Protein AF-U2KYR4-F1 (afdb_monomer)

Sequence (84 aa):
MVESIPYIIDMEGVTFISRSFADELYNLTQDYNNVHFLHKEENVQKMMDIVWKGRKKKRTRNTESVIMKNFTSIDEFSKFLQTI

pLDDT: mean 89.0, std 11.55, range [45.81, 98.25]

Mean predicted aligned error: 10.29 Å

Solvent-accessible surface area (backbone atoms only — not comparable to full-atom values): 5378 Å² total; per-residue (Å²): 132,85,81,77,81,69,47,77,44,77,29,70,91,44,67,70,66,54,73,69,57,35,50,52,55,49,50,49,54,70,78,35,88,56,64,45,79,41,65,63,32,71,59,31,48,50,47,40,48,56,42,53,57,55,65,73,47,79,86,76,76,77,84,64,88,75,82,82,80,88,64,95,47,71,66,57,45,52,57,51,62,75,75,112

Structure (mmCIF, N/CA/C/O backbone):
data_AF-U2KYR4-F1
#
_entry.id   AF-U2KYR4-F1
#
loop_
_atom_site.group_PDB
_atom_site.id
_atom_site.type_symbol
_atom_site.label_atom_id
_atom_site.label_alt_id
_atom_site.label_comp_id
_atom_site.label_asym_id
_atom_site.label_entity_id
_atom_site.label_seq_id
_atom_site.pdbx_PDB_ins_code
_atom_site.Cartn_x
_atom_site.Cartn_y
_atom_site.Cartn_z
_atom_site.occupancy
_atom_site.B_iso_or_equiv
_atom_site.auth_seq_id
_atom_site.auth_comp_id
_atom_site.auth_asym_id
_atom_site.auth_atom_id
_atom_site.pdbx_PDB_model_num
ATOM 1 N N . MET A 1 1 ? 31.707 10.180 -11.488 1.00 45.81 1 MET A N 1
ATOM 2 C CA . MET A 1 1 ? 30.438 9.906 -10.783 1.00 45.81 1 MET A CA 1
ATOM 3 C C . MET A 1 1 ? 29.744 8.822 -11.581 1.00 45.81 1 MET A C 1
ATOM 5 O O . MET A 1 1 ? 29.535 9.042 -12.763 1.00 45.81 1 MET A O 1
ATOM 9 N N . VAL A 1 2 ? 29.530 7.635 -11.013 1.00 58.78 2 VAL A N 1
ATOM 10 C CA . VAL A 1 2 ? 28.782 6.573 -11.704 1.00 58.78 2 VAL A CA 1
ATOM 11 C C . VAL A 1 2 ? 27.307 6.912 -11.525 1.00 58.78 2 VAL A C 1
ATOM 13 O O . VAL A 1 2 ? 26.836 6.960 -10.391 1.00 58.78 2 VAL A O 1
ATOM 16 N N . GLU A 1 3 ? 26.612 7.234 -12.613 1.00 63.19 3 GLU A N 1
ATOM 17 C CA . GLU A 1 3 ? 25.158 7.398 -12.584 1.00 63.19 3 GLU A CA 1
ATOM 18 C C . GLU A 1 3 ? 24.534 6.066 -12.152 1.00 63.19 3 GLU A C 1
ATOM 20 O O . GLU A 1 3 ? 24.822 5.016 -12.729 1.00 63.19 3 GLU A O 1
ATOM 25 N N . SER A 1 4 ? 23.737 6.083 -11.081 1.00 71.44 4 SER A N 1
ATOM 26 C CA . SER A 1 4 ? 23.034 4.886 -10.632 1.00 71.44 4 SER A CA 1
ATOM 27 C C . SER A 1 4 ? 21.920 4.567 -11.624 1.00 71.44 4 SER A C 1
ATOM 29 O O . SER A 1 4 ? 21.064 5.403 -11.911 1.00 71.44 4 SER A O 1
ATOM 31 N N . ILE A 1 5 ? 21.929 3.348 -12.159 1.00 77.44 5 ILE A N 1
ATOM 32 C CA . ILE A 1 5 ? 20.890 2.884 -13.080 1.00 77.44 5 ILE A CA 1
ATOM 33 C C . ILE A 1 5 ? 19.554 2.861 -12.312 1.00 77.44 5 ILE A C 1
ATOM 35 O O . ILE A 1 5 ? 19.501 2.265 -11.232 1.00 77.44 5 ILE A O 1
ATOM 39 N N . PRO A 1 6 ? 18.493 3.522 -12.809 1.00 83.00 6 PRO A N 1
ATOM 40 C CA . PRO A 1 6 ? 17.189 3.501 -12.157 1.00 83.00 6 PRO A CA 1
ATOM 41 C C . PRO A 1 6 ? 16.567 2.108 -12.220 1.00 83.00 6 PRO A C 1
ATOM 43 O O . PRO A 1 6 ? 16.552 1.469 -13.272 1.00 83.00 6 PRO A O 1
ATOM 46 N N . TYR A 1 7 ? 16.005 1.660 -11.099 1.00 90.12 7 TYR A N 1
ATOM 47 C CA . TYR A 1 7 ? 15.189 0.453 -11.056 1.00 90.12 7 TYR A CA 1
ATOM 48 C C . TYR A 1 7 ? 13.770 0.814 -11.477 1.00 90.12 7 TYR A C 1
ATOM 50 O O . TYR A 1 7 ? 13.083 1.570 -10.789 1.00 90.12 7 TYR A O 1
ATOM 58 N N . ILE A 1 8 ? 13.345 0.295 -12.626 1.00 94.44 8 ILE A N 1
ATOM 59 C CA . ILE A 1 8 ? 12.035 0.582 -13.207 1.00 94.44 8 ILE A CA 1
ATOM 60 C C . ILE A 1 8 ? 11.108 -0.604 -12.960 1.00 94.44 8 ILE A C 1
ATOM 62 O O . ILE A 1 8 ? 11.403 -1.725 -13.366 1.00 94.44 8 ILE A O 1
ATOM 66 N N . ILE A 1 9 ? 9.977 -0.336 -12.314 1.00 95.44 9 ILE A N 1
ATOM 67 C CA . ILE A 1 9 ? 8.879 -1.285 -12.146 1.00 95.44 9 ILE A CA 1
ATOM 68 C C . ILE A 1 9 ? 7.750 -0.841 -13.072 1.00 95.44 9 ILE A C 1
ATOM 70 O O . ILE A 1 9 ? 7.098 0.179 -12.831 1.00 95.44 9 ILE A O 1
ATOM 74 N N . ASP A 1 10 ? 7.548 -1.593 -14.148 1.00 96.88 10 ASP A N 1
ATOM 75 C CA . ASP A 1 10 ? 6.437 -1.377 -15.067 1.00 96.88 10 ASP A CA 1
ATOM 76 C C . ASP A 1 10 ? 5.160 -2.025 -14.516 1.00 96.88 10 ASP A C 1
ATOM 78 O O . ASP A 1 10 ? 5.170 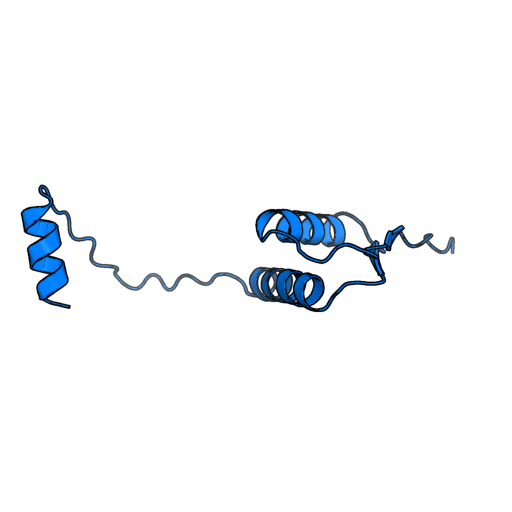-3.192 -14.124 1.00 96.88 10 ASP A O 1
ATOM 82 N N . MET A 1 11 ? 4.082 -1.245 -14.443 1.00 97.00 11 MET A N 1
ATOM 83 C CA . MET A 1 11 ? 2.785 -1.661 -13.909 1.00 97.00 11 MET A CA 1
ATOM 84 C C . MET A 1 11 ? 1.728 -1.819 -15.010 1.00 97.00 11 MET A C 1
ATOM 86 O O . MET A 1 11 ? 0.539 -1.900 -14.696 1.00 97.00 11 MET A O 1
ATOM 90 N N . GLU A 1 12 ? 2.135 -1.863 -16.282 1.00 97.81 12 GLU A N 1
ATOM 91 C CA . GLU A 1 12 ? 1.222 -2.101 -17.399 1.00 97.81 12 GLU A CA 1
ATOM 92 C C . GLU A 1 12 ? 0.367 -3.363 -17.165 1.00 97.81 12 GLU A C 1
ATOM 94 O O . GLU A 1 12 ? 0.860 -4.431 -16.796 1.00 97.81 12 GLU A O 1
ATOM 99 N N . GLY A 1 13 ? -0.953 -3.227 -17.325 1.00 97.44 13 GLY A N 1
ATOM 100 C CA . GLY A 1 13 ? -1.922 -4.303 -17.087 1.00 97.44 13 GLY A CA 1
ATOM 101 C C . GLY A 1 13 ? -2.277 -4.551 -15.614 1.00 97.44 13 GLY A C 1
ATOM 102 O O . GLY A 1 13 ? -3.216 -5.300 -15.332 1.00 97.44 13 GLY A O 1
ATOM 103 N N . VAL A 1 14 ? -1.600 -3.903 -14.659 1.00 97.44 14 VAL A N 1
ATOM 104 C CA . VAL A 1 14 ? -1.964 -3.962 -13.237 1.00 97.44 14 VAL A CA 1
ATOM 105 C C . VAL A 1 14 ? -3.071 -2.949 -12.960 1.00 97.44 14 VAL A C 1
ATOM 107 O O . VAL A 1 14 ? -2.846 -1.746 -12.878 1.00 97.44 14 VAL A O 1
ATOM 110 N N . THR A 1 15 ? -4.290 -3.443 -12.762 1.00 97.25 15 THR A N 1
ATOM 111 C CA . THR A 1 15 ? -5.479 -2.599 -12.541 1.00 97.25 15 THR A CA 1
ATOM 112 C C . THR A 1 15 ? -5.796 -2.362 -11.063 1.00 97.25 15 THR A C 1
ATOM 114 O O . THR A 1 15 ? -6.575 -1.467 -10.724 1.00 97.25 15 THR A O 1
ATOM 117 N N . PHE A 1 16 ? -5.196 -3.147 -10.163 1.00 97.56 16 PHE A N 1
ATOM 118 C CA . PHE A 1 16 ? -5.459 -3.105 -8.727 1.00 97.56 16 PHE A CA 1
ATOM 119 C C . PHE A 1 16 ? -4.253 -3.578 -7.910 1.00 97.56 16 PHE A C 1
ATOM 121 O O . PHE A 1 16 ? -3.592 -4.550 -8.266 1.00 97.56 16 PHE A O 1
ATOM 128 N N . ILE A 1 17 ? -4.032 -2.935 -6.760 1.00 98.19 17 ILE A N 1
ATOM 129 C CA . ILE A 1 17 ? -3.138 -3.420 -5.707 1.00 98.19 17 ILE A CA 1
ATOM 130 C C . ILE A 1 17 ? -3.820 -3.303 -4.344 1.00 98.19 17 ILE A C 1
ATOM 132 O O . ILE A 1 17 ? -4.591 -2.375 -4.087 1.00 98.19 17 ILE A O 1
ATOM 136 N N . SER A 1 18 ? -3.512 -4.236 -3.446 1.00 98.25 18 SER A N 1
ATOM 137 C CA . SER A 1 18 ? -3.983 -4.165 -2.067 1.00 98.25 18 SER A CA 1
ATOM 138 C C . SER A 1 18 ? -3.229 -3.092 -1.276 1.00 98.25 18 SER A C 1
ATOM 140 O O . SER A 1 18 ? -2.125 -2.669 -1.632 1.00 98.25 18 SER A O 1
ATOM 142 N N . ARG A 1 19 ? -3.806 -2.692 -0.139 1.00 96.62 19 ARG A N 1
ATOM 143 C CA . ARG A 1 19 ? -3.145 -1.785 0.803 1.00 96.62 19 ARG A CA 1
ATOM 144 C C . ARG A 1 19 ? -1.805 -2.341 1.299 1.00 96.62 19 ARG A C 1
ATOM 146 O O . ARG A 1 19 ? -0.838 -1.592 1.343 1.00 96.62 19 ARG A O 1
ATOM 153 N N . SER A 1 20 ? -1.754 -3.629 1.650 1.00 97.50 20 SER A N 1
ATOM 154 C CA . SER A 1 20 ? -0.528 -4.271 2.140 1.00 97.50 20 SER A CA 1
ATOM 155 C C . SER A 1 20 ? 0.560 -4.319 1.071 1.00 97.50 20 SER A C 1
ATOM 157 O O . SER A 1 20 ? 1.708 -4.026 1.373 1.00 97.50 20 SER A O 1
ATOM 159 N N . PHE A 1 21 ? 0.207 -4.601 -0.187 1.00 97.81 21 PHE A N 1
ATOM 160 C CA . PHE A 1 21 ? 1.177 -4.587 -1.281 1.00 97.81 21 PHE A CA 1
ATOM 161 C C . PHE A 1 21 ? 1.746 -3.186 -1.513 1.00 97.81 21 PHE A C 1
ATOM 163 O O . PHE A 1 21 ? 2.952 -3.011 -1.657 1.00 97.81 21 PHE A O 1
ATOM 170 N N . ALA A 1 22 ? 0.889 -2.165 -1.479 1.00 97.50 22 ALA A N 1
ATOM 171 C CA . ALA A 1 22 ? 1.336 -0.783 -1.571 1.00 97.50 22 ALA A CA 1
ATOM 172 C C . ALA A 1 22 ? 2.253 -0.381 -0.398 1.00 97.50 22 ALA A C 1
ATOM 174 O O . ALA A 1 22 ? 3.189 0.385 -0.600 1.00 97.50 22 ALA A O 1
ATOM 175 N N . ASP A 1 23 ? 2.028 -0.899 0.815 1.00 96.50 23 ASP A N 1
ATOM 176 C CA . ASP A 1 23 ? 2.950 -0.701 1.940 1.00 96.50 23 ASP A CA 1
ATOM 177 C C . ASP A 1 23 ? 4.343 -1.315 1.661 1.00 96.50 23 ASP A C 1
ATOM 179 O O . ASP A 1 23 ? 5.343 -0.680 1.987 1.00 96.50 23 ASP A O 1
ATOM 183 N N . GLU A 1 24 ? 4.443 -2.462 0.980 1.00 96.56 24 GLU A N 1
ATOM 184 C CA . GLU A 1 24 ? 5.747 -3.020 0.574 1.00 96.56 24 GLU A CA 1
ATOM 185 C C . GLU A 1 24 ? 6.433 -2.201 -0.522 1.00 96.56 24 GLU A C 1
ATOM 187 O O . GLU A 1 24 ? 7.634 -1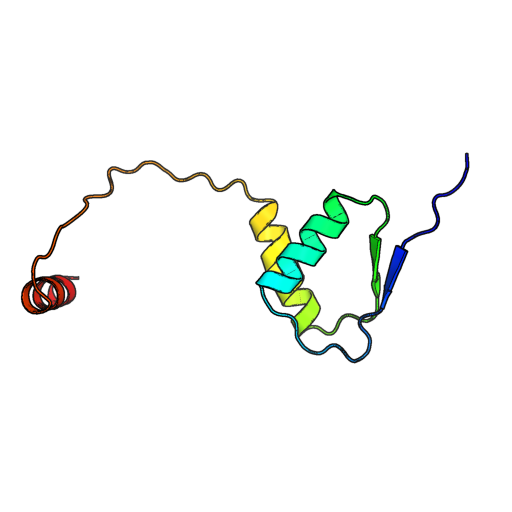.945 -0.445 1.00 96.56 24 GLU A O 1
ATOM 192 N N . LEU A 1 25 ? 5.676 -1.702 -1.506 1.00 96.00 25 LEU A N 1
ATOM 193 C CA . LEU A 1 25 ? 6.224 -0.773 -2.498 1.00 96.00 25 LEU A CA 1
ATOM 194 C C . LEU A 1 25 ? 6.753 0.504 -1.828 1.00 96.00 25 LEU A C 1
ATOM 196 O O . LEU A 1 25 ? 7.734 1.081 -2.296 1.00 96.00 25 LEU A O 1
ATOM 200 N N . TYR A 1 26 ? 6.118 0.953 -0.737 1.00 95.44 26 TYR A N 1
ATOM 201 C CA . TYR A 1 26 ? 6.597 2.102 0.031 1.00 95.44 26 TYR A CA 1
ATOM 202 C C . TYR A 1 26 ? 7.952 1.794 0.637 1.00 95.44 26 TYR A C 1
ATOM 204 O O . TYR A 1 26 ? 8.895 2.547 0.396 1.00 95.44 26 TYR A O 1
ATOM 212 N N . ASN A 1 27 ? 8.055 0.678 1.359 1.00 94.25 27 ASN A N 1
ATOM 213 C CA . ASN A 1 27 ? 9.299 0.236 1.983 1.00 94.25 27 ASN A CA 1
ATOM 214 C C . ASN A 1 27 ? 10.420 0.110 0.943 1.00 94.25 27 ASN A C 1
ATOM 216 O O . ASN A 1 27 ? 11.496 0.661 1.143 1.00 94.25 27 ASN A O 1
ATOM 220 N N . LEU A 1 28 ? 10.122 -0.459 -0.230 1.00 94.38 28 LEU A N 1
ATOM 221 C CA . LEU A 1 28 ? 11.073 -0.575 -1.335 1.00 94.38 28 LEU A CA 1
ATOM 222 C C . LEU A 1 28 ? 11.672 0.782 -1.750 1.00 94.38 28 LEU A C 1
ATOM 224 O O . LEU A 1 28 ? 12.874 0.879 -1.975 1.00 94.38 28 LEU A O 1
ATOM 228 N N . THR A 1 29 ? 10.862 1.848 -1.806 1.00 92.69 29 THR A N 1
ATOM 229 C CA . THR A 1 29 ? 11.362 3.209 -2.103 1.00 92.69 29 THR A CA 1
ATOM 230 C C . THR A 1 29 ? 12.140 3.860 -0.960 1.00 92.69 29 THR A C 1
ATOM 232 O O . THR A 1 29 ? 12.787 4.881 -1.180 1.00 92.69 29 THR A O 1
ATOM 235 N N . GLN A 1 30 ? 12.028 3.341 0.266 1.00 91.56 30 GLN A N 1
ATOM 236 C CA . GLN A 1 30 ? 12.821 3.803 1.408 1.00 91.56 30 GLN A CA 1
ATOM 237 C C . GLN A 1 30 ? 14.163 3.068 1.485 1.00 91.56 30 GLN A C 1
ATOM 239 O O . GLN A 1 30 ? 15.170 3.684 1.823 1.00 91.56 30 GLN A O 1
ATOM 244 N N . ASP A 1 31 ? 14.171 1.778 1.149 1.00 91.75 31 ASP A N 1
ATOM 245 C CA . ASP A 1 31 ? 15.348 0.913 1.253 1.00 91.75 31 ASP A CA 1
ATOM 246 C C . ASP A 1 31 ? 16.303 1.084 0.066 1.00 91.75 31 ASP A C 1
ATOM 248 O O . ASP A 1 31 ? 17.522 0.967 0.213 1.00 91.75 31 ASP A O 1
ATOM 252 N N . TYR A 1 32 ? 15.760 1.399 -1.114 1.00 88.88 32 TYR A N 1
ATOM 253 C CA . TYR A 1 32 ? 16.531 1.576 -2.337 1.00 88.88 32 TYR A CA 1
ATOM 254 C C . TYR A 1 32 ? 16.335 2.972 -2.916 1.00 88.88 32 TYR A C 1
ATOM 256 O O . TYR A 1 32 ? 15.232 3.394 -3.268 1.00 88.88 32 TYR A O 1
ATOM 264 N N . ASN A 1 33 ? 17.451 3.673 -3.101 1.00 80.94 33 ASN A N 1
ATOM 265 C CA . ASN A 1 33 ? 17.468 4.899 -3.882 1.00 80.94 33 ASN A CA 1
ATOM 266 C C . ASN A 1 33 ? 17.193 4.561 -5.359 1.00 80.94 33 ASN A C 1
ATOM 268 O O . ASN A 1 33 ? 17.740 3.592 -5.882 1.00 80.94 33 ASN A O 1
ATOM 272 N N . ASN A 1 34 ? 16.419 5.408 -6.045 1.00 88.88 34 ASN A N 1
ATOM 273 C CA . ASN A 1 34 ? 16.195 5.353 -7.499 1.00 88.88 34 ASN A CA 1
ATOM 274 C C . ASN A 1 34 ? 15.229 4.255 -8.013 1.00 88.88 34 ASN A C 1
ATOM 276 O O . ASN A 1 34 ? 15.413 3.741 -9.117 1.00 88.88 34 ASN A O 1
ATOM 280 N N . VAL A 1 35 ? 14.191 3.911 -7.239 1.00 93.06 35 VAL A N 1
ATOM 281 C CA . VAL A 1 35 ? 13.059 3.081 -7.702 1.00 93.06 35 VAL A CA 1
ATOM 282 C C . VAL A 1 35 ? 11.975 3.962 -8.329 1.00 93.06 35 VAL A C 1
ATOM 284 O O . VAL A 1 35 ? 11.492 4.899 -7.691 1.00 93.06 35 VAL A O 1
ATOM 287 N N . HIS A 1 36 ? 11.554 3.633 -9.551 1.00 93.94 36 HIS A N 1
ATOM 288 C CA . HIS A 1 36 ? 10.512 4.344 -10.296 1.00 93.94 36 HIS A CA 1
ATOM 289 C C . HIS A 1 36 ? 9.427 3.389 -10.773 1.00 93.94 36 HIS A C 1
ATOM 291 O O . HIS A 1 36 ? 9.696 2.243 -11.121 1.00 93.94 36 HIS A O 1
ATOM 297 N N . PHE A 1 37 ? 8.197 3.889 -10.838 1.00 95.81 37 PHE A N 1
ATOM 298 C CA . PHE A 1 37 ? 7.043 3.111 -11.279 1.00 95.81 37 PHE A CA 1
ATOM 299 C C . PHE A 1 37 ? 6.469 3.703 -12.565 1.00 95.81 37 PHE A C 1
ATOM 301 O O . PHE A 1 37 ? 6.107 4.884 -12.561 1.00 95.81 37 PHE A O 1
ATOM 308 N N . LEU A 1 38 ? 6.313 2.903 -13.619 1.00 97.00 38 LEU A N 1
ATOM 309 C CA . LEU A 1 38 ? 5.730 3.311 -14.907 1.00 97.00 38 LEU A CA 1
ATOM 310 C C . LEU A 1 38 ? 4.344 2.689 -15.127 1.00 97.00 38 LEU A C 1
ATOM 312 O O . LEU A 1 38 ? 3.944 1.809 -14.373 1.00 97.00 38 LEU A O 1
ATOM 316 N N . HIS A 1 39 ? 3.594 3.228 -16.095 1.00 97.88 39 HIS A N 1
ATOM 317 C CA . HIS A 1 39 ? 2.286 2.735 -16.569 1.00 97.88 39 HIS A CA 1
ATOM 318 C C . HIS A 1 39 ? 1.294 2.305 -15.474 1.00 97.88 39 HIS A C 1
ATOM 320 O O . HIS A 1 39 ? 0.587 1.311 -15.593 1.00 97.88 39 HIS A O 1
ATOM 326 N N . LYS A 1 40 ? 1.226 3.075 -14.382 1.00 97.12 40 LYS A N 1
ATOM 327 C CA . LYS A 1 40 ? 0.271 2.821 -13.300 1.00 97.12 40 LYS A CA 1
ATOM 328 C C . LYS A 1 40 ? -1.121 3.262 -13.720 1.00 97.12 40 LYS A C 1
ATOM 330 O O . LYS A 1 40 ? -1.335 4.446 -13.975 1.00 97.12 40 LYS A O 1
ATOM 335 N N . GLU A 1 41 ? -2.061 2.332 -13.666 1.00 97.38 41 GLU A N 1
ATOM 336 C CA . GLU A 1 41 ? -3.482 2.646 -13.744 1.00 97.38 41 GLU A CA 1
ATOM 337 C C . GLU A 1 41 ? -3.930 3.545 -12.582 1.00 97.38 41 GLU A C 1
ATOM 339 O O . GLU A 1 41 ? -3.349 3.542 -11.489 1.00 97.38 41 GLU A O 1
ATOM 344 N N . GLU A 1 42 ? -5.009 4.301 -12.795 1.00 97.31 42 GLU A N 1
ATOM 345 C CA . GLU A 1 42 ? -5.488 5.314 -11.844 1.00 97.31 42 GLU A CA 1
ATOM 346 C C . GLU A 1 42 ? -5.743 4.728 -10.442 1.00 97.31 42 GLU A C 1
ATOM 348 O O . GLU A 1 42 ? -5.375 5.322 -9.426 1.00 97.31 42 GLU A O 1
ATOM 353 N N . ASN A 1 43 ? -6.336 3.533 -10.369 1.00 96.38 43 ASN A N 1
ATOM 354 C CA . ASN A 1 43 ? -6.638 2.863 -9.100 1.00 96.38 43 ASN A CA 1
ATOM 355 C C . ASN A 1 43 ? -5.372 2.446 -8.339 1.00 96.38 43 ASN A C 1
ATOM 357 O O . ASN A 1 43 ? -5.323 2.557 -7.110 1.00 96.38 43 ASN A O 1
ATOM 361 N N . VAL A 1 44 ? -4.337 2.013 -9.060 1.00 98.19 44 VAL A N 1
ATOM 362 C CA . VAL A 1 44 ? -3.032 1.669 -8.486 1.00 98.19 44 VAL A CA 1
ATOM 363 C C . VAL A 1 44 ? -2.365 2.926 -7.936 1.00 98.19 44 VAL A C 1
ATOM 365 O O . VAL A 1 44 ? -1.962 2.944 -6.772 1.00 98.19 44 VAL A O 1
ATOM 368 N N . GLN A 1 45 ? -2.336 4.007 -8.723 1.00 97.88 45 GLN A N 1
ATOM 369 C CA . GLN A 1 45 ? -1.802 5.299 -8.286 1.00 97.88 45 GLN A CA 1
ATOM 370 C C . GLN A 1 45 ? -2.522 5.811 -7.030 1.00 97.88 45 GLN A C 1
ATOM 372 O O . GLN A 1 45 ? -1.867 6.194 -6.060 1.00 97.88 45 GLN A O 1
ATOM 377 N N . LYS A 1 46 ? -3.861 5.754 -6.999 1.00 98.00 46 LYS A N 1
ATOM 378 C CA . LYS A 1 46 ? -4.660 6.157 -5.830 1.00 98.00 46 LYS A CA 1
ATOM 379 C C . LYS A 1 46 ? -4.272 5.376 -4.576 1.00 98.00 46 LYS A C 1
ATOM 381 O O . LYS A 1 46 ? -4.073 5.984 -3.524 1.00 98.00 46 LYS A O 1
ATOM 386 N N . MET A 1 47 ? -4.152 4.050 -4.661 1.00 98.06 47 MET A N 1
ATOM 387 C CA . MET A 1 47 ? -3.780 3.234 -3.501 1.00 98.06 47 MET A CA 1
ATOM 388 C C . MET A 1 47 ? -2.375 3.582 -2.995 1.00 98.06 47 MET A C 1
ATOM 390 O O . MET A 1 47 ? -2.192 3.784 -1.791 1.00 98.06 47 MET A O 1
ATOM 394 N N . MET A 1 48 ? -1.402 3.724 -3.903 1.00 97.75 48 MET A N 1
ATOM 395 C CA . MET A 1 48 ? -0.047 4.162 -3.550 1.00 97.75 48 MET A CA 1
ATOM 396 C C . MET A 1 48 ? -0.066 5.533 -2.866 1.00 97.75 48 MET A C 1
ATOM 398 O O . MET A 1 48 ? 0.526 5.702 -1.803 1.00 97.75 48 MET A O 1
ATOM 402 N N . ASP A 1 49 ? -0.821 6.500 -3.384 1.00 97.00 49 ASP A N 1
ATOM 403 C CA . ASP A 1 49 ? -0.912 7.833 -2.782 1.00 97.00 49 ASP A CA 1
ATOM 404 C C . ASP A 1 49 ? -1.484 7.804 -1.361 1.00 97.00 49 ASP A C 1
ATOM 406 O O . ASP A 1 49 ? -0.968 8.492 -0.474 1.00 97.00 49 ASP A O 1
ATOM 410 N N . ILE A 1 50 ? -2.529 7.005 -1.117 1.00 95.88 50 ILE A N 1
ATOM 411 C CA . ILE A 1 50 ? -3.114 6.823 0.223 1.00 95.88 50 ILE A CA 1
ATOM 412 C C . ILE A 1 50 ? -2.052 6.279 1.187 1.00 95.88 50 ILE A C 1
ATOM 414 O O . ILE A 1 50 ? -1.971 6.696 2.348 1.00 95.88 50 ILE A O 1
ATOM 418 N N . VAL A 1 51 ? -1.221 5.349 0.721 1.00 96.00 51 VAL A N 1
ATOM 419 C CA . VAL A 1 51 ? -0.136 4.772 1.515 1.00 96.00 51 VAL A CA 1
ATOM 420 C C . VAL A 1 51 ? 0.951 5.796 1.804 1.00 96.00 51 VAL A C 1
ATOM 422 O O . VAL A 1 51 ? 1.235 6.043 2.977 1.00 96.00 51 VAL A O 1
ATOM 425 N N . TRP A 1 52 ? 1.491 6.454 0.780 1.00 95.06 52 TRP A N 1
ATOM 426 C CA . TRP A 1 52 ? 2.612 7.387 0.912 1.00 95.06 52 TRP A CA 1
ATOM 427 C C . TRP A 1 52 ? 2.229 8.575 1.786 1.00 95.06 52 TRP A C 1
ATOM 429 O O . TRP A 1 52 ? 2.968 8.939 2.701 1.00 95.06 52 TRP A O 1
ATOM 439 N N . LYS A 1 53 ? 1.049 9.164 1.554 1.00 94.12 53 LYS A N 1
ATOM 440 C CA . LYS A 1 53 ? 0.539 10.271 2.378 1.00 94.12 53 LYS A CA 1
ATOM 441 C C . LYS A 1 53 ? 0.342 9.825 3.826 1.00 94.12 53 LYS A C 1
ATOM 443 O O . LYS A 1 53 ? 0.720 10.549 4.746 1.00 94.12 53 LYS A O 1
ATOM 448 N N . GLY A 1 54 ? -0.192 8.620 4.031 1.00 91.88 54 GLY A N 1
ATOM 449 C CA . GLY A 1 54 ? -0.377 8.042 5.360 1.00 91.88 54 GLY A CA 1
ATOM 450 C C . GLY A 1 54 ? 0.936 7.797 6.108 1.00 91.88 54 GLY A C 1
ATOM 451 O O . GLY A 1 54 ? 0.987 8.014 7.314 1.00 91.88 54 GLY A O 1
ATOM 452 N N . ARG A 1 55 ? 1.999 7.384 5.406 1.00 89.50 55 ARG A N 1
ATOM 453 C CA . ARG A 1 55 ? 3.326 7.115 5.987 1.00 89.50 55 ARG A CA 1
ATOM 454 C C . ARG A 1 55 ? 4.123 8.390 6.274 1.00 89.50 55 ARG A C 1
ATOM 456 O O . ARG A 1 55 ? 4.804 8.454 7.292 1.00 89.50 55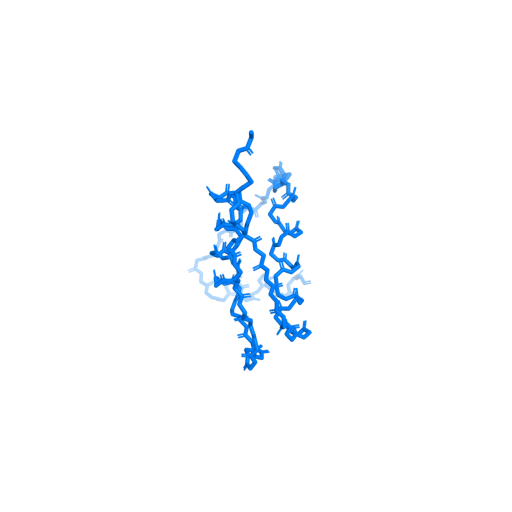 ARG A O 1
ATOM 463 N N . LYS A 1 56 ? 3.980 9.429 5.442 1.00 85.56 56 LYS A N 1
ATOM 464 C CA . LYS A 1 56 ? 4.597 10.752 5.664 1.00 85.56 56 LYS A CA 1
ATOM 465 C C . LYS A 1 56 ? 4.025 11.483 6.881 1.00 85.56 56 LYS A C 1
ATOM 467 O O . LYS A 1 56 ? 4.709 12.302 7.491 1.00 85.56 56 LYS A O 1
ATOM 472 N N . LYS A 1 57 ? 2.773 11.205 7.254 1.00 83.94 57 LYS A N 1
ATOM 473 C CA . LYS A 1 57 ? 2.149 11.794 8.440 1.00 83.94 57 LYS A CA 1
ATOM 474 C C . LYS A 1 57 ? 2.515 10.971 9.676 1.00 83.94 57 LYS A C 1
ATOM 476 O O . LYS A 1 57 ? 2.004 9.869 9.867 1.00 83.94 57 LYS A O 1
ATOM 481 N N . LYS A 1 58 ? 3.364 11.520 10.555 1.00 70.38 58 LYS A N 1
ATO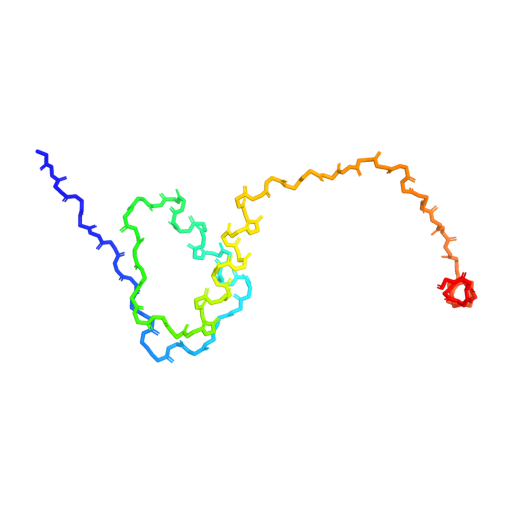M 482 C CA . LYS A 1 58 ? 3.627 10.923 11.875 1.00 70.38 58 LYS A CA 1
ATOM 483 C C . LYS A 1 58 ? 2.287 10.719 12.586 1.00 70.38 58 LYS A C 1
ATOM 485 O O . LYS A 1 58 ? 1.543 11.677 12.789 1.00 70.38 58 LYS A O 1
ATOM 490 N N . ARG A 1 59 ? 1.964 9.472 12.946 1.00 66.94 59 ARG A N 1
ATOM 491 C CA . ARG A 1 59 ? 0.774 9.154 13.745 1.00 66.94 59 ARG A CA 1
ATOM 492 C C . ARG A 1 59 ? 0.960 9.732 15.147 1.00 66.94 59 ARG A C 1
ATOM 494 O O . ARG A 1 59 ? 1.527 9.089 16.022 1.00 66.94 59 ARG A O 1
ATOM 501 N N . THR A 1 60 ? 0.513 10.962 15.352 1.00 72.50 60 THR A N 1
ATOM 502 C CA . THR A 1 60 ? 0.382 11.561 16.679 1.00 72.50 60 THR A CA 1
ATOM 503 C C . THR A 1 60 ? -0.937 11.087 17.267 1.00 72.50 60 THR A C 1
ATOM 505 O O . THR A 1 60 ? -2.006 11.569 16.895 1.00 72.50 60 THR A O 1
ATOM 508 N N . ARG A 1 61 ? -0.874 10.081 18.142 1.00 64.62 61 ARG A N 1
ATOM 509 C CA . ARG A 1 61 ? -2.027 9.691 18.949 1.00 64.62 61 ARG A CA 1
ATOM 510 C C . ARG A 1 61 ? -2.111 10.698 20.087 1.00 64.62 61 ARG A C 1
ATOM 512 O O . ARG A 1 61 ? -1.276 10.651 20.985 1.00 64.62 61 ARG A O 1
ATOM 519 N N . ASN A 1 62 ? -3.075 11.612 20.032 1.00 69.62 62 ASN A N 1
ATOM 520 C CA . ASN A 1 62 ? -3.414 12.389 21.216 1.00 69.62 62 ASN A CA 1
ATOM 521 C C . ASN A 1 62 ? -3.856 11.374 22.270 1.00 69.62 62 ASN A C 1
ATOM 523 O O . ASN A 1 62 ? -4.813 10.628 22.059 1.00 69.62 62 ASN A O 1
ATOM 527 N N . THR A 1 63 ? -3.115 11.277 23.368 1.00 65.19 63 THR A N 1
ATOM 528 C CA . THR A 1 63 ? -3.543 10.551 24.563 1.00 65.19 63 THR A CA 1
ATOM 529 C C . THR A 1 63 ? -4.615 11.383 25.255 1.00 65.19 63 THR A C 1
ATOM 531 O O . THR A 1 63 ? -4.421 11.883 26.358 1.00 65.19 63 THR A O 1
ATOM 534 N N . GLU A 1 64 ? -5.736 11.596 24.573 1.00 65.12 64 GLU A N 1
ATOM 535 C CA . GLU A 1 64 ? -6.972 11.924 25.262 1.00 65.12 64 GLU A CA 1
ATOM 536 C C . GLU A 1 64 ? -7.293 10.735 26.170 1.00 65.12 64 GLU A C 1
ATOM 538 O O . GLU A 1 64 ? -6.987 9.585 25.831 1.00 65.12 64 GLU A O 1
ATOM 543 N N . SER A 1 65 ? -7.827 11.003 27.358 1.00 65.38 65 SER A N 1
ATOM 544 C CA . SER A 1 65 ? -8.252 9.975 28.302 1.00 65.38 65 SER A CA 1
ATOM 545 C C . SER A 1 65 ? -9.388 9.160 27.682 1.00 65.38 65 SER A C 1
ATOM 547 O O . SER A 1 65 ? -10.570 9.431 27.874 1.00 65.38 65 SER A O 1
ATOM 549 N N . VAL A 1 66 ? -9.029 8.151 26.889 1.00 69.06 66 VAL A N 1
ATOM 550 C CA . VAL A 1 66 ? -9.990 7.221 26.308 1.00 69.06 66 VAL A CA 1
ATOM 551 C C . VAL A 1 66 ? -10.587 6.418 27.456 1.00 69.06 66 VAL A C 1
ATOM 553 O O . VAL A 1 66 ? -9.901 5.620 28.096 1.00 69.06 66 VAL A O 1
ATOM 556 N N . ILE A 1 67 ? -11.871 6.638 27.724 1.00 77.44 67 ILE A N 1
ATOM 557 C CA . ILE A 1 67 ? -12.620 5.863 28.710 1.00 77.44 67 ILE A CA 1
ATOM 558 C C . ILE A 1 67 ? -12.827 4.466 28.124 1.00 77.44 67 ILE A C 1
ATOM 560 O O . ILE A 1 67 ? -13.669 4.266 27.249 1.00 77.44 67 ILE A O 1
ATOM 564 N N . MET A 1 68 ? -12.047 3.492 28.592 1.00 80.44 68 MET A N 1
ATOM 565 C CA . MET A 1 68 ? -12.314 2.087 28.295 1.00 80.44 68 MET A CA 1
ATOM 566 C C . MET A 1 68 ? -13.530 1.636 29.106 1.00 80.44 68 MET A C 1
ATOM 568 O O . MET A 1 68 ? -13.500 1.643 30.335 1.00 80.44 68 MET A O 1
ATOM 572 N N . LYS A 1 69 ? -14.607 1.253 28.414 1.00 86.25 69 LYS A N 1
ATOM 573 C CA . LYS A 1 69 ? -15.766 0.593 29.022 1.00 86.25 69 LYS A CA 1
ATOM 574 C C . LYS A 1 69 ? -15.649 -0.910 28.801 1.00 86.25 69 LYS A C 1
ATOM 576 O O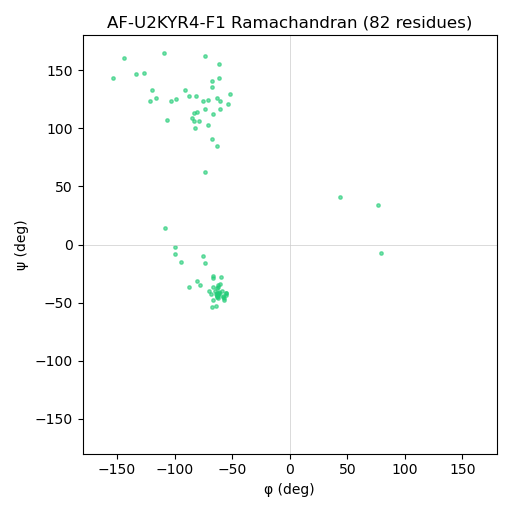 . LYS A 1 69 ? -15.524 -1.352 27.662 1.00 86.25 69 LYS A O 1
ATOM 581 N N . ASN A 1 70 ? -15.703 -1.674 29.887 1.00 87.88 70 ASN A N 1
ATOM 582 C CA . ASN A 1 70 ? -15.768 -3.129 29.829 1.00 87.88 70 ASN A CA 1
ATOM 583 C C . ASN A 1 70 ? -17.232 -3.570 29.808 1.00 87.88 70 ASN A C 1
ATOM 585 O O . ASN A 1 70 ? -18.023 -3.110 30.628 1.00 87.88 70 ASN A O 1
ATOM 589 N N . PHE A 1 71 ? -17.560 -4.479 28.895 1.00 93.75 71 PHE A N 1
ATOM 590 C CA . PHE A 1 71 ? -18.857 -5.143 28.816 1.00 93.75 71 PHE A CA 1
ATOM 591 C C . PHE A 1 71 ? -18.625 -6.639 28.978 1.00 93.75 71 PHE A C 1
ATOM 593 O O . PHE A 1 71 ? -17.714 -7.196 28.365 1.00 93.75 71 PHE A O 1
ATOM 600 N N . THR A 1 72 ? -19.421 -7.280 29.823 1.00 92.25 72 THR A N 1
ATOM 601 C CA . THR A 1 72 ? -19.274 -8.705 30.153 1.00 92.25 72 THR A CA 1
ATOM 602 C C . THR A 1 72 ? -20.245 -9.590 29.375 1.00 92.25 72 THR A C 1
ATOM 604 O O . THR A 1 72 ? -20.115 -10.812 29.385 1.00 92.25 72 THR A O 1
ATOM 607 N N . SER A 1 73 ? -21.186 -8.980 28.649 1.00 94.69 73 SER A N 1
ATOM 608 C CA . SER A 1 73 ? -22.137 -9.663 27.774 1.00 94.69 73 SER A CA 1
ATOM 609 C C . SER A 1 73 ? -22.442 -8.858 26.509 1.00 94.69 73 SER A C 1
ATOM 611 O O . SER A 1 73 ? -22.256 -7.638 26.452 1.00 94.69 73 SER A O 1
ATOM 613 N N . ILE A 1 74 ? -22.958 -9.549 25.488 1.00 93.81 74 ILE A N 1
ATOM 614 C CA . ILE A 1 74 ? -23.406 -8.908 24.249 1.00 93.81 74 ILE A CA 1
ATOM 615 C C . ILE A 1 74 ? -24.624 -8.003 24.470 1.00 93.81 74 ILE A C 1
ATOM 617 O O . ILE A 1 74 ? -24.761 -6.991 23.785 1.00 93.81 74 ILE A O 1
ATOM 621 N N . ASP A 1 75 ? -25.468 -8.312 25.456 1.00 95.81 75 ASP A N 1
ATOM 622 C CA . ASP A 1 75 ? -26.627 -7.491 25.815 1.00 95.81 75 ASP A CA 1
ATOM 623 C C . ASP A 1 75 ? -26.202 -6.150 26.419 1.00 95.81 75 ASP A C 1
ATOM 625 O O . ASP A 1 75 ? -26.757 -5.107 26.070 1.00 95.81 75 ASP A O 1
ATOM 629 N N . GLU A 1 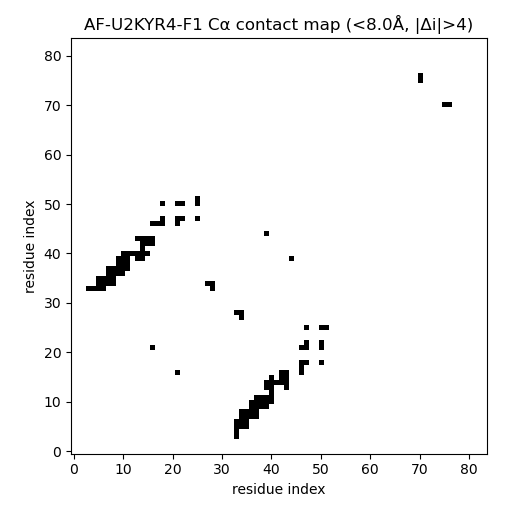76 ? -25.192 -6.149 27.296 1.00 94.12 76 GLU A N 1
ATOM 630 C CA . GLU A 1 76 ? -24.619 -4.916 27.850 1.00 94.12 76 GLU A CA 1
ATOM 631 C C . GLU A 1 76 ? -24.002 -4.038 26.756 1.00 94.12 76 GLU A C 1
ATOM 633 O O . GLU A 1 76 ? -24.243 -2.829 26.719 1.00 94.12 76 GLU A O 1
ATOM 638 N N . PHE A 1 7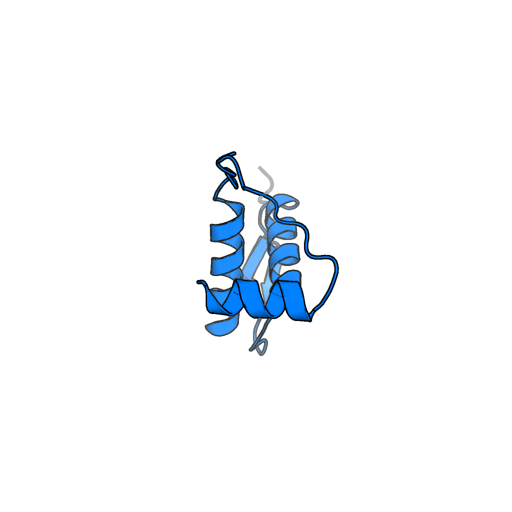7 ? -23.256 -4.649 25.832 1.00 94.00 77 PHE A N 1
ATOM 639 C CA . PHE A 1 77 ? -22.688 -3.944 24.686 1.00 94.00 77 PHE A CA 1
ATOM 640 C C . PHE A 1 77 ? -23.779 -3.373 23.765 1.00 94.00 77 PHE A C 1
ATOM 642 O O . PHE A 1 77 ? -23.718 -2.205 23.383 1.00 94.00 77 PHE A O 1
ATOM 649 N N . SER A 1 78 ? -24.815 -4.160 23.464 1.00 95.25 78 SER A N 1
ATOM 650 C CA . SER A 1 78 ? -25.932 -3.747 22.604 1.00 95.25 78 SER A CA 1
ATOM 651 C C . SER A 1 78 ? -26.711 -2.577 23.202 1.00 95.25 78 SER A C 1
ATOM 653 O O . SER A 1 78 ? -27.026 -1.624 22.493 1.00 95.25 78 SER A O 1
ATOM 655 N N . LYS A 1 79 ? -26.967 -2.597 24.517 1.00 94.38 79 LYS A N 1
ATOM 656 C CA . LYS A 1 79 ? -27.581 -1.466 25.228 1.00 94.38 79 LYS A CA 1
ATOM 657 C C . LYS A 1 79 ? -26.720 -0.211 25.147 1.00 94.38 79 LYS A C 1
ATOM 659 O O . LYS A 1 79 ? -27.256 0.869 24.945 1.00 94.38 79 LYS A O 1
ATOM 664 N N . PHE A 1 80 ? -25.398 -0.331 25.275 1.00 92.94 80 PHE A N 1
ATOM 665 C CA . PHE A 1 80 ? -24.505 0.816 25.119 1.00 92.94 80 PHE A CA 1
ATOM 666 C C . PHE A 1 80 ? -24.554 1.404 23.704 1.00 92.94 80 PHE A C 1
ATOM 668 O O . PHE A 1 80 ? -24.646 2.622 23.570 1.00 92.94 80 PHE A O 1
ATOM 675 N N . LEU A 1 81 ? -24.558 0.568 22.661 1.00 92.31 81 LEU A N 1
ATOM 676 C CA . LEU A 1 81 ? -24.677 1.042 21.277 1.00 92.31 81 LEU A CA 1
ATOM 677 C C . LEU A 1 81 ? -25.976 1.811 21.013 1.00 92.31 81 LEU A C 1
ATOM 679 O O . LEU A 1 81 ? -25.993 2.678 20.156 1.00 92.31 81 LEU A O 1
ATOM 683 N N . GLN A 1 82 ? -27.049 1.528 21.754 1.00 94.00 82 GLN A N 1
ATOM 684 C CA . GLN A 1 82 ? -28.308 2.276 21.653 1.00 94.00 82 GLN A CA 1
ATOM 685 C C . GLN A 1 82 ? -28.252 3.666 22.315 1.00 94.00 82 GLN A C 1
ATOM 687 O O . GLN A 1 8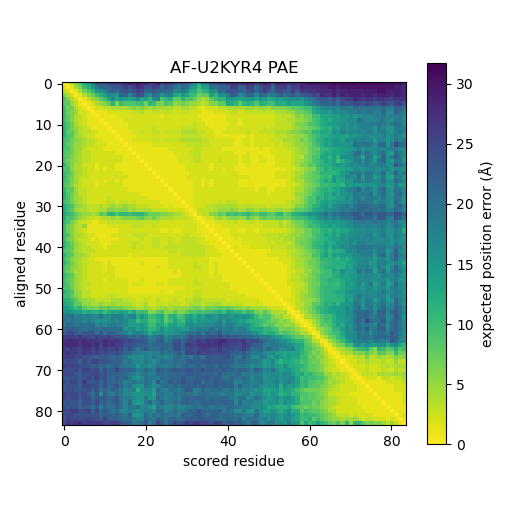2 ? -29.195 4.440 22.175 1.00 94.00 82 GLN A O 1
ATOM 692 N N . THR A 1 83 ? -27.188 3.980 23.064 1.00 87.94 83 THR A N 1
ATOM 693 C CA . THR A 1 83 ? -27.012 5.270 23.764 1.00 87.94 83 THR A CA 1
ATOM 694 C C . THR A 1 83 ? -26.104 6.263 23.033 1.00 87.94 83 THR A C 1
ATOM 696 O O . THR A 1 83 ? -25.905 7.370 23.535 1.00 87.94 83 THR A O 1
ATOM 699 N N 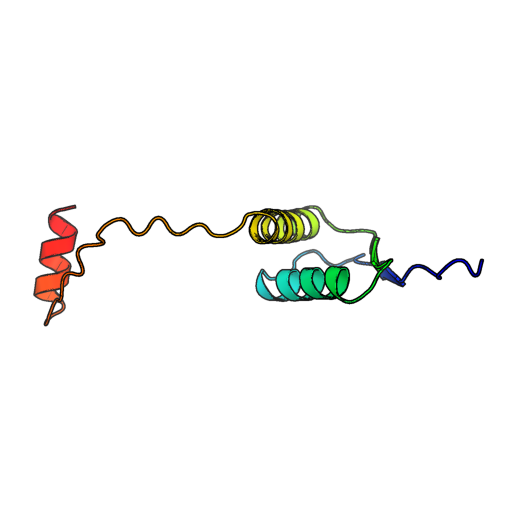. ILE A 1 84 ? -25.544 5.871 21.887 1.00 80.50 84 ILE A N 1
ATOM 700 C CA . ILE A 1 84 ? -24.665 6.675 21.020 1.00 80.50 84 ILE A CA 1
ATOM 701 C C . ILE A 1 84 ? -25.274 6.808 19.627 1.00 80.50 84 ILE A C 1
ATOM 703 O O . ILE A 1 84 ? -24.977 7.836 18.983 1.00 80.50 84 ILE A O 1
#

Radius of gyration: 21.27 Å; Cα contacts (8 Å, |Δi|>4): 63; chains: 1; bounding box: 59×22×48 Å

Nearest PDB structures (foldseek):
  8zv8-assembly2_E  TM=2.260E-01  e=4.165E+00  Homo sapiens
  8zvj-assembly2_E  TM=2.019E-01  e=2.964E+00  Homo sapiens
  3zng-assembly1_B  TM=2.288E-01  e=6.265E+00  Homo sapiens
  8zvj-assembly3_H  TM=2.326E-01  e=6.706E+00  Homo sapiens

Foldseek 3Di:
DDPDDAAEAECVPPQDDDLVVLLVVVVVCVVDPRYDYPDDDPRRVVSNVVNVVVVVDDPDDPVDPPDDDDDPDPVSVVVVVVVD

Secondary structure (DSSP, 8-state):
--PPPPEEEE-TT-----HHHHHHHHHHHHHSTTEEEES--HHHHHHHHHHHHHHHS----------PPP-SSHHHHHHHHTT-

Organism: NCBI:txid1081904